Protein AF-A0A9J5YSE7-F1 (afdb_monomer_lite)

Radius of gyration: 30.63 Å; chains: 1; bounding box: 59×31×83 Å

Foldseek 3Di:
DDDQDPVNVVVVLVVDPDPVVSVVVVVVVVVVPDPDDDPPDDPPPPPPPPPPPPPVVVVVVVVVVVVVVVVVVVVVVVVVVVVVVVVVVVVVVVVD

Sequence (96 aa):
MFTITADNVIELLKEVTDNTLREKIIQLVGKTSSSTSIPSDKRLSSKQTMVIRDTSFDDLKGEIEHLKEEIKILKQNHIIYDHRLTQLSALIAKEK

Structure (mmCIF, N/CA/C/O backbone):
data_AF-A0A9J5YSE7-F1
#
_entry.id   AF-A0A9J5YSE7-F1
#
loop_
_atom_site.group_PDB
_atom_site.id
_atom_site.type_symbol
_atom_site.label_atom_id
_atom_site.label_alt_id
_atom_site.label_comp_id
_atom_site.label_asym_id
_atom_site.label_entity_id
_atom_site.label_seq_id
_atom_site.pdbx_PDB_ins_code
_atom_site.Cartn_x
_atom_site.Cartn_y
_atom_site.Cartn_z
_atom_site.occupancy
_atom_site.B_iso_or_equiv
_atom_site.auth_seq_id
_atom_site.auth_comp_id
_atom_site.auth_asym_id
_atom_site.auth_atom_id
_atom_site.pdbx_PDB_model_num
ATOM 1 N N . MET A 1 1 ? -32.044 1.484 15.596 1.00 50.31 1 MET A N 1
ATOM 2 C CA . MET A 1 1 ? -31.496 1.167 16.931 1.00 50.31 1 MET A CA 1
ATOM 3 C C . MET A 1 1 ? -31.309 -0.337 16.976 1.00 50.31 1 MET A C 1
ATOM 5 O O . MET A 1 1 ? -32.302 -1.040 16.883 1.00 50.31 1 MET A O 1
ATOM 9 N N . PHE A 1 2 ? -30.071 -0.827 16.994 1.00 53.44 2 PHE A N 1
ATOM 10 C CA . PHE A 1 2 ? -29.810 -2.263 17.106 1.00 53.44 2 PHE A CA 1
ATOM 11 C C . PHE A 1 2 ? -29.664 -2.606 18.585 1.00 53.44 2 PHE A C 1
ATOM 13 O O . PHE A 1 2 ? -28.817 -2.042 19.274 1.00 53.44 2 PHE A O 1
ATOM 20 N N . THR A 1 3 ? -30.536 -3.471 19.085 1.00 62.16 3 THR A N 1
ATOM 21 C CA . THR A 1 3 ? -30.484 -3.976 20.456 1.00 62.16 3 THR A CA 1
ATOM 22 C C . THR A 1 3 ? -29.685 -5.269 20.467 1.00 62.16 3 THR A C 1
ATOM 24 O O . THR A 1 3 ? -30.022 -6.209 19.750 1.00 62.16 3 THR A O 1
ATOM 27 N N . ILE A 1 4 ? -28.635 -5.323 21.280 1.00 71.38 4 ILE A N 1
ATOM 28 C CA . ILE A 1 4 ? -27.920 -6.570 21.546 1.00 71.38 4 ILE A CA 1
ATOM 29 C C . ILE A 1 4 ? -28.806 -7.411 22.474 1.00 71.38 4 ILE A C 1
ATOM 31 O O . ILE A 1 4 ? -29.188 -6.947 23.548 1.00 71.38 4 ILE A O 1
ATOM 35 N N . THR A 1 5 ? -29.168 -8.620 22.047 1.00 77.38 5 THR A N 1
ATOM 36 C CA . THR A 1 5 ? -29.924 -9.587 22.857 1.00 77.38 5 THR A CA 1
ATOM 37 C C . THR A 1 5 ? -28.974 -10.440 23.699 1.00 77.38 5 THR A C 1
ATOM 39 O O . THR A 1 5 ? -27.784 -10.541 23.396 1.00 77.38 5 THR A O 1
ATOM 42 N N . ALA A 1 6 ? -29.491 -11.068 24.760 1.00 76.44 6 ALA A N 1
ATOM 43 C CA . ALA A 1 6 ? -28.699 -11.963 25.607 1.00 76.44 6 ALA A CA 1
ATOM 44 C C . ALA A 1 6 ? -28.074 -13.118 24.802 1.00 76.44 6 ALA A C 1
ATOM 46 O O . ALA A 1 6 ? -26.914 -13.457 25.027 1.00 76.44 6 ALA A O 1
ATOM 47 N N . ASP A 1 7 ? -28.802 -13.647 23.815 1.00 77.50 7 ASP A N 1
ATOM 48 C CA . ASP A 1 7 ? -28.327 -14.727 22.942 1.00 77.50 7 ASP A CA 1
ATOM 49 C C . ASP A 1 7 ? -27.091 -14.305 22.136 1.00 77.50 7 ASP A C 1
ATOM 51 O O . ASP A 1 7 ? -26.094 -15.028 22.101 1.00 77.50 7 ASP A O 1
ATOM 55 N N . ASN A 1 8 ? -27.097 -13.078 21.603 1.00 81.44 8 ASN A N 1
ATOM 56 C CA . ASN A 1 8 ? -25.968 -12.531 20.851 1.00 81.44 8 ASN A CA 1
ATOM 57 C C . ASN A 1 8 ? -24.737 -12.315 21.751 1.00 81.44 8 ASN A C 1
ATOM 59 O O . ASN A 1 8 ? -23.606 -12.510 21.314 1.00 81.44 8 ASN A O 1
ATOM 63 N N . VAL A 1 9 ? -24.929 -11.935 23.023 1.00 81.38 9 VAL A N 1
ATOM 64 C CA . VAL A 1 9 ? -23.817 -11.801 23.985 1.00 81.38 9 VAL A CA 1
ATOM 65 C C . VAL A 1 9 ? -23.206 -13.165 24.308 1.00 81.38 9 VAL A C 1
ATOM 67 O O . VAL A 1 9 ? -21.987 -13.284 24.386 1.00 81.38 9 VAL A O 1
ATOM 70 N N . ILE A 1 10 ? -24.029 -14.200 24.487 1.00 81.69 10 ILE A N 1
ATOM 71 C CA . ILE A 1 10 ? -23.558 -15.552 24.821 1.00 81.69 10 ILE A CA 1
ATOM 72 C C . ILE A 1 10 ? -22.719 -16.141 23.684 1.00 81.69 10 ILE A C 1
ATOM 74 O O . ILE A 1 10 ? -21.707 -16.787 23.953 1.00 81.69 10 ILE A O 1
ATOM 78 N N . GLU A 1 11 ? -23.118 -15.917 22.432 1.00 81.38 11 GLU A N 1
ATOM 79 C CA . GLU A 1 11 ? -22.362 -16.364 21.260 1.00 81.38 11 GLU A CA 1
ATOM 80 C C . GLU A 1 11 ? -20.992 -15.679 21.178 1.00 81.38 11 GLU A C 1
ATOM 82 O O . GLU A 1 11 ? -19.974 -16.368 21.124 1.00 81.38 11 GLU A O 1
ATOM 87 N N . LEU A 1 12 ? -20.945 -14.350 21.329 1.00 81.81 12 LEU A N 1
ATOM 88 C CA . LEU A 1 12 ? -19.691 -13.586 21.353 1.00 81.81 12 LEU A CA 1
ATOM 89 C C . LEU A 1 12 ? -18.762 -14.013 22.501 1.00 81.81 12 LEU A C 1
ATOM 91 O O . LEU A 1 12 ? -17.547 -14.075 22.336 1.00 81.81 12 LEU A O 1
ATOM 95 N N . LEU A 1 13 ? -19.316 -14.362 23.666 1.00 83.88 13 LEU A N 1
ATOM 96 C CA . LEU A 1 13 ? -18.531 -14.825 24.815 1.00 83.88 13 LEU A CA 1
ATOM 97 C C . LEU A 1 13 ? -17.879 -16.201 24.617 1.00 83.88 13 LEU A C 1
ATOM 99 O O . LEU A 1 13 ? -16.987 -16.539 25.397 1.00 83.88 13 LEU A O 1
ATOM 103 N N . LYS A 1 14 ? -18.293 -17.000 23.621 1.00 82.62 14 LYS A N 1
ATOM 104 C CA . LYS A 1 14 ? -17.602 -18.256 23.266 1.00 82.62 14 LYS A CA 1
ATOM 105 C C . LYS A 1 14 ? -16.287 -18.002 22.532 1.00 82.62 14 LYS A C 1
ATOM 107 O O . LYS A 1 14 ? -15.388 -18.831 22.615 1.00 82.62 14 LYS A O 1
ATOM 112 N N . GLU A 1 15 ? -16.178 -16.871 21.843 1.00 85.50 15 GLU A N 1
ATOM 113 C CA . GLU A 1 15 ? -14.994 -16.487 21.067 1.00 85.50 15 GLU A CA 1
ATOM 114 C C . GLU A 1 15 ? -13.956 -15.728 21.914 1.00 85.50 15 GLU A C 1
ATOM 116 O O . GLU A 1 15 ? -12.807 -15.565 21.504 1.00 85.50 15 GLU A O 1
ATOM 121 N N . VAL A 1 16 ? -14.327 -15.295 23.126 1.00 85.88 16 VAL A N 1
ATOM 122 C CA . VAL A 1 16 ? -13.414 -14.632 24.068 1.00 85.88 16 VAL A CA 1
ATOM 123 C C . VAL A 1 16 ? -12.516 -15.666 24.750 1.00 85.88 16 VAL A C 1
ATOM 125 O O . VAL A 1 16 ? -12.957 -16.423 25.614 1.00 85.88 16 VAL A O 1
ATOM 128 N N . THR A 1 17 ? -11.230 -15.659 24.400 1.00 88.06 17 THR A N 1
ATOM 129 C CA . THR A 1 17 ? -10.207 -16.551 24.973 1.00 88.06 17 THR A CA 1
ATOM 130 C C . THR A 1 17 ? -9.702 -16.105 26.351 1.00 88.06 17 THR A C 1
ATOM 132 O O . THR A 1 17 ? -9.234 -16.931 27.134 1.00 88.06 17 THR A O 1
ATOM 135 N N . ASP A 1 18 ? -9.811 -14.814 26.682 1.00 92.88 18 ASP A N 1
ATOM 136 C CA . ASP A 1 18 ? -9.451 -14.274 27.997 1.00 92.88 18 ASP A CA 1
ATOM 137 C C . ASP A 1 18 ? -10.573 -14.520 29.021 1.00 92.88 18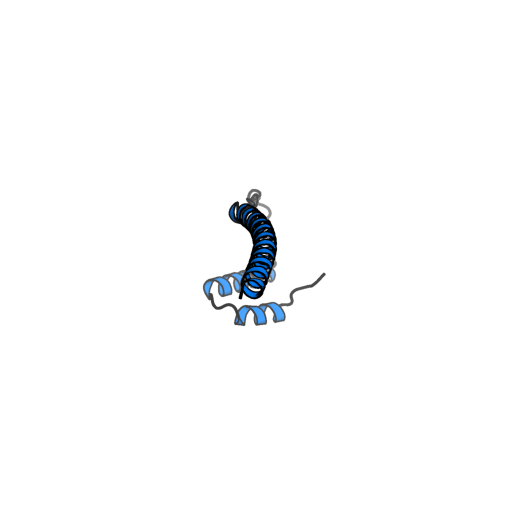 ASP A C 1
ATOM 139 O O . ASP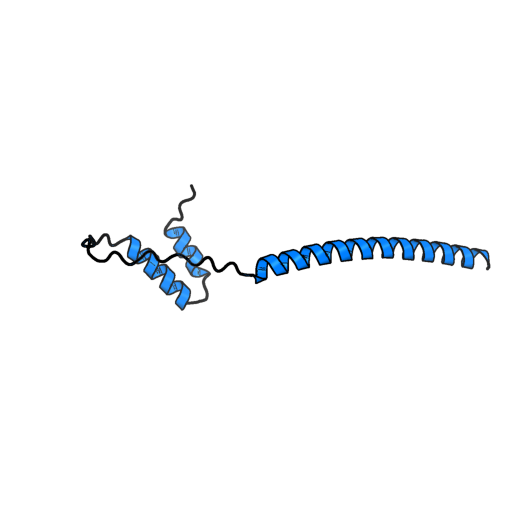 A 1 18 ? -11.611 -13.849 29.038 1.00 92.88 18 ASP A O 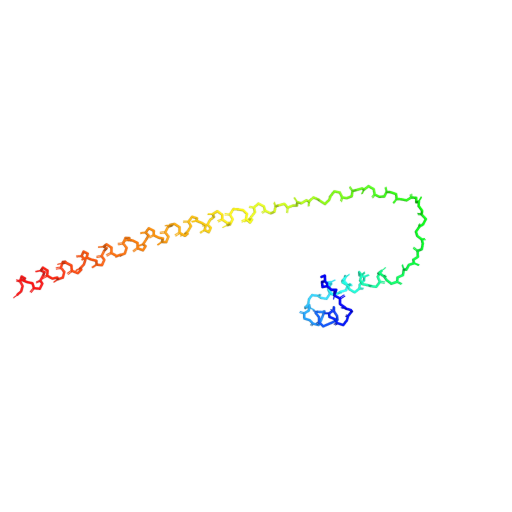1
ATOM 143 N N . ASN A 1 19 ? -10.331 -15.465 29.929 1.00 87.62 19 ASN A N 1
ATOM 144 C CA . ASN A 1 19 ? -11.275 -15.837 30.983 1.00 87.62 19 ASN A CA 1
ATOM 145 C C . ASN A 1 19 ? -11.572 -14.693 31.970 1.00 87.62 19 ASN A C 1
ATOM 147 O O . ASN A 1 19 ? -12.689 -14.597 32.476 1.00 87.62 19 ASN A O 1
ATOM 151 N N . THR A 1 20 ? -10.616 -13.795 32.230 1.00 89.19 20 THR A N 1
ATOM 152 C CA . THR A 1 20 ? -10.822 -12.649 33.132 1.00 89.19 20 THR A CA 1
ATOM 153 C C . THR A 1 20 ? -11.756 -11.628 32.497 1.00 89.19 20 THR A C 1
ATOM 155 O O . THR A 1 20 ? -12.630 -11.065 33.164 1.00 89.19 20 THR A O 1
ATOM 158 N N . LEU A 1 21 ? -11.580 -11.380 31.198 1.00 88.06 21 LEU A N 1
ATOM 159 C CA . LEU A 1 21 ? -12.462 -10.506 30.434 1.00 88.06 21 LEU A CA 1
ATOM 160 C C . LEU A 1 21 ? -13.876 -11.094 30.351 1.00 88.06 21 LEU A C 1
ATOM 162 O O . LEU A 1 21 ? -14.852 -10.381 30.596 1.00 88.06 21 LEU A O 1
ATOM 166 N N . ARG A 1 22 ? -13.979 -12.401 30.090 1.00 87.25 22 ARG A N 1
ATOM 167 C CA . ARG A 1 22 ? -15.247 -13.138 30.035 1.00 87.25 22 ARG A CA 1
ATOM 168 C C . ARG A 1 22 ? -16.053 -13.004 31.332 1.00 87.25 22 ARG A C 1
ATOM 170 O O . ARG A 1 22 ? -17.224 -12.630 31.285 1.00 87.25 22 ARG A O 1
ATOM 177 N N . GLU A 1 23 ? -15.419 -13.205 32.486 1.00 84.19 23 GLU A N 1
ATOM 178 C CA . GLU A 1 23 ? -16.055 -13.059 33.806 1.00 84.19 23 GLU A CA 1
ATOM 179 C C . GLU A 1 23 ? -16.549 -11.631 34.085 1.00 84.19 23 GLU A C 1
ATOM 181 O O . GLU A 1 23 ? -17.652 -11.423 34.598 1.00 84.19 23 GLU A O 1
ATOM 186 N N . LYS A 1 24 ? -15.769 -10.611 33.702 1.00 84.56 24 LYS A N 1
ATOM 187 C CA . LYS A 1 24 ? -16.169 -9.204 33.875 1.00 84.56 24 LYS A CA 1
ATOM 188 C C . LYS A 1 24 ? -17.423 -8.853 33.071 1.00 84.56 24 LYS A C 1
ATOM 190 O O . LYS A 1 24 ? -18.265 -8.107 33.572 1.00 84.56 24 LYS A O 1
ATOM 195 N N . ILE A 1 25 ? -17.563 -9.389 31.856 1.00 83.56 25 ILE A N 1
ATOM 196 C CA . ILE A 1 25 ? -18.742 -9.162 31.008 1.00 83.56 25 ILE A CA 1
ATOM 197 C C . ILE A 1 25 ? -19.975 -9.840 31.616 1.00 83.56 25 ILE A C 1
ATOM 199 O O . ILE A 1 25 ? -21.018 -9.199 31.737 1.00 83.56 25 ILE A O 1
ATOM 203 N N . ILE A 1 26 ? -19.848 -11.088 32.082 1.00 81.69 26 ILE A N 1
ATOM 204 C CA . ILE A 1 26 ? -20.943 -11.815 32.748 1.00 81.69 26 ILE A CA 1
ATOM 205 C C . ILE A 1 26 ? -21.433 -11.049 33.984 1.00 81.69 26 ILE A C 1
ATOM 207 O O . ILE A 1 26 ? -22.634 -10.838 34.145 1.00 81.69 26 ILE A O 1
ATOM 211 N N . GLN A 1 27 ? -20.520 -10.556 34.827 1.00 80.38 27 GLN A N 1
ATOM 212 C CA . GLN A 1 27 ? -20.888 -9.753 35.999 1.00 80.38 27 GLN A CA 1
ATOM 213 C C . GLN A 1 27 ? -21.592 -8.443 35.635 1.00 80.38 27 GLN A C 1
ATOM 215 O O . GLN A 1 27 ? -22.460 -7.985 36.380 1.00 80.38 27 GLN A O 1
ATOM 220 N N . LEU A 1 28 ? -21.208 -7.809 34.525 1.00 77.50 28 LEU A N 1
ATOM 221 C CA . LEU A 1 28 ? -21.832 -6.571 34.069 1.00 77.50 28 LEU A CA 1
ATOM 222 C C . LEU A 1 28 ? -23.267 -6.818 33.584 1.00 77.50 28 LEU A C 1
ATOM 224 O O . LEU A 1 28 ? -24.158 -6.050 33.939 1.00 77.50 28 LEU A O 1
ATOM 228 N N . VAL A 1 29 ? -23.499 -7.913 32.854 1.00 72.12 29 VAL A N 1
ATOM 229 C CA . VAL A 1 29 ? -24.837 -8.334 32.399 1.00 72.12 29 VAL A CA 1
ATOM 230 C C . VAL A 1 29 ? -25.702 -8.823 33.568 1.00 72.12 29 VAL A C 1
ATOM 232 O O . VAL A 1 29 ? -26.883 -8.507 33.633 1.00 72.12 29 VAL A O 1
ATOM 235 N N . GLY A 1 30 ? -25.133 -9.522 34.554 1.00 65.88 30 GLY A N 1
ATOM 236 C CA . GLY A 1 30 ? -25.873 -9.945 35.750 1.00 65.88 30 GLY A CA 1
ATOM 237 C C . GLY A 1 30 ? -26.381 -8.772 36.601 1.00 65.88 30 GLY A C 1
ATOM 238 O O . GLY A 1 30 ? -27.479 -8.829 37.154 1.00 65.88 30 GLY A O 1
ATOM 239 N N . LYS A 1 31 ? -25.626 -7.664 36.661 1.00 63.59 31 LYS A N 1
ATOM 240 C CA . LYS A 1 31 ? -26.004 -6.454 37.416 1.00 63.59 31 LYS A CA 1
ATOM 241 C C . LYS A 1 31 ? -27.182 -5.689 36.815 1.00 63.59 31 LYS A C 1
ATOM 243 O O . LYS A 1 31 ? -27.838 -4.953 37.545 1.00 63.59 31 LYS A O 1
ATOM 248 N N . THR A 1 32 ? -27.486 -5.856 35.527 1.00 56.50 32 THR A N 1
ATOM 249 C CA . THR A 1 32 ? -28.644 -5.187 34.909 1.00 56.50 32 THR A CA 1
ATOM 250 C C . THR A 1 32 ? -29.976 -5.857 35.258 1.00 56.50 32 THR A C 1
ATOM 252 O O . THR A 1 32 ? -31.021 -5.281 34.970 1.00 56.50 32 THR A O 1
ATOM 255 N N . SER A 1 33 ? -29.959 -7.026 35.917 1.00 53.31 33 SER A N 1
ATOM 256 C CA . SER A 1 33 ? -31.173 -7.770 36.292 1.00 53.31 33 SER A CA 1
ATOM 257 C C . SER A 1 33 ? -31.581 -7.650 37.769 1.00 53.31 33 SER A C 1
ATOM 259 O O . SER A 1 33 ? -32.696 -8.038 38.106 1.00 53.31 33 SER A O 1
ATOM 261 N N . SER A 1 34 ? -30.757 -7.081 38.662 1.00 46.78 34 SER A N 1
ATOM 262 C CA . SER A 1 34 ? -31.183 -6.794 40.044 1.00 46.78 34 SER A CA 1
ATOM 263 C C . SER A 1 34 ? -31.481 -5.304 40.221 1.00 46.78 34 SER A C 1
ATOM 265 O O . SER A 1 34 ? -30.612 -4.508 40.579 1.00 46.78 34 SER A O 1
ATOM 267 N N . SER A 1 35 ? -32.735 -4.923 39.971 1.00 49.22 35 SER A N 1
ATOM 268 C CA . SER A 1 35 ? -33.283 -3.655 40.452 1.00 49.22 35 SER A CA 1
ATOM 269 C C . SER A 1 35 ? -33.404 -3.726 41.975 1.00 49.22 35 SER A C 1
ATOM 271 O O . SER A 1 35 ? -34.429 -4.132 42.517 1.00 49.22 35 SER A O 1
ATOM 273 N N . THR A 1 36 ? -32.332 -3.374 42.678 1.00 49.12 36 THR A N 1
ATOM 274 C CA . THR A 1 36 ? -32.392 -3.070 44.107 1.00 49.12 36 THR A CA 1
ATOM 275 C C . THR A 1 36 ? -32.343 -1.558 44.221 1.00 49.12 36 THR A C 1
ATOM 277 O O . THR A 1 36 ? -31.338 -0.933 43.885 1.00 49.12 36 THR A O 1
ATOM 280 N N . SER A 1 37 ? -33.461 -0.973 44.644 1.00 55.03 37 SER A N 1
ATOM 281 C CA . SER A 1 37 ? -33.618 0.445 44.964 1.00 55.03 37 SER A CA 1
ATOM 282 C C . SER A 1 37 ? -32.407 0.971 45.745 1.00 55.03 37 SER A C 1
ATOM 284 O O . SER A 1 37 ? -32.205 0.595 46.900 1.00 55.03 37 SER A O 1
ATOM 286 N N . ILE A 1 38 ? -31.591 1.819 45.116 1.00 51.72 38 ILE A N 1
ATOM 287 C CA . ILE A 1 38 ? -30.434 2.449 45.763 1.00 51.72 38 ILE A CA 1
ATOM 288 C C . ILE A 1 38 ? -30.940 3.642 46.594 1.00 51.72 38 ILE A C 1
ATOM 290 O O . ILE A 1 38 ? -31.546 4.545 46.014 1.00 51.72 38 ILE A O 1
ATOM 294 N N . PRO A 1 39 ? -30.688 3.697 47.919 1.00 44.62 39 PRO A N 1
ATOM 295 C CA . PRO A 1 39 ? -30.948 4.887 48.719 1.00 44.62 39 PRO A CA 1
ATOM 296 C C . PRO A 1 39 ? -30.019 6.022 48.286 1.00 44.62 39 PRO A C 1
ATOM 298 O O . PRO A 1 39 ? -28.802 5.857 48.159 1.00 44.62 39 PRO A O 1
ATOM 301 N N . SER A 1 40 ? -30.629 7.175 48.048 1.00 46.47 40 SER A N 1
ATOM 302 C CA . SER A 1 40 ? -30.034 8.420 47.580 1.00 46.47 40 SER A CA 1
ATOM 303 C C . SER A 1 40 ? -29.036 9.028 48.574 1.00 46.47 40 SER A C 1
ATOM 305 O O . SER A 1 40 ? -29.365 10.037 49.169 1.00 46.47 40 SER A O 1
ATOM 307 N N . ASP A 1 41 ? -27.831 8.472 48.759 1.00 46.69 41 ASP A N 1
ATOM 308 C CA . ASP A 1 41 ? -26.845 9.126 49.652 1.00 46.69 41 ASP A CA 1
ATOM 309 C C . ASP A 1 41 ? -25.361 8.967 49.301 1.00 46.69 41 ASP A C 1
ATOM 311 O O . ASP A 1 41 ? -24.475 9.313 50.082 1.00 46.69 41 ASP A O 1
ATOM 315 N N . LYS A 1 42 ? -25.030 8.526 48.086 1.00 46.59 42 LYS A N 1
ATOM 316 C CA . LYS A 1 42 ? -23.654 8.650 47.580 1.00 46.59 42 LYS A CA 1
ATOM 317 C C . LYS A 1 42 ? -23.661 9.166 46.156 1.00 46.59 42 LYS A C 1
ATOM 319 O O . LYS A 1 42 ? -23.521 8.409 45.199 1.00 46.59 42 LYS A O 1
ATOM 324 N N . ARG A 1 43 ? -23.775 10.494 46.029 1.00 46.66 43 ARG A N 1
ATOM 325 C CA . ARG A 1 43 ? -23.279 11.235 44.862 1.00 46.66 43 ARG A CA 1
ATOM 326 C C . ARG A 1 43 ? -21.769 11.009 44.769 1.00 46.66 43 ARG A C 1
ATOM 328 O O . ARG A 1 43 ? -20.971 11.822 45.225 1.00 46.66 43 ARG A O 1
ATOM 335 N N . LEU A 1 44 ? -21.375 9.865 44.216 1.00 50.09 44 LEU A N 1
ATOM 336 C CA . LEU A 1 44 ? -20.021 9.645 43.746 1.00 50.09 44 LEU A CA 1
ATOM 337 C C . LEU A 1 44 ? -19.831 10.576 42.558 1.00 50.09 44 LEU A C 1
ATOM 339 O O . LEU A 1 44 ? -20.290 10.298 41.453 1.00 50.09 44 LEU A O 1
ATOM 343 N N . SER A 1 45 ? -19.243 11.726 42.886 1.00 45.59 45 SER A N 1
ATOM 344 C CA . SER A 1 45 ? -18.382 12.555 42.055 1.00 45.59 45 SER A CA 1
ATOM 345 C C . SER A 1 45 ? -18.268 12.034 40.629 1.00 45.59 45 SER A C 1
ATOM 347 O O . SER A 1 45 ? -17.698 10.965 40.394 1.00 45.59 45 SER A O 1
ATOM 349 N N . SER A 1 46 ? -18.842 12.809 39.711 1.00 51.06 46 SER A N 1
ATOM 350 C CA . SER A 1 46 ? -18.595 12.793 38.275 1.00 51.06 46 SER A CA 1
ATOM 351 C C . SER A 1 46 ? -17.188 12.287 37.972 1.00 51.06 46 SER A C 1
ATOM 353 O O . SER A 1 46 ? -16.222 13.050 38.002 1.00 51.06 46 SER A O 1
ATOM 355 N N . LYS A 1 47 ? -17.076 10.987 37.672 1.00 56.25 47 LYS A N 1
ATOM 356 C CA . LYS A 1 47 ? -15.914 10.433 36.988 1.00 56.25 47 LYS A CA 1
ATOM 357 C C . LYS A 1 47 ? -15.945 11.044 35.601 1.00 56.25 47 LYS A C 1
ATOM 359 O O . LYS A 1 47 ? -16.561 10.508 34.687 1.00 56.25 47 LYS A O 1
ATOM 364 N N . GLN A 1 48 ? -15.336 12.219 35.503 1.00 48.12 48 GLN A N 1
ATOM 365 C CA . GLN A 1 48 ? -14.821 12.787 34.279 1.00 48.12 48 GLN A CA 1
ATOM 366 C C . GLN A 1 48 ? -14.096 11.647 33.571 1.00 48.12 48 GLN A C 1
ATOM 368 O O . GLN A 1 48 ? -13.034 11.205 34.009 1.00 48.12 48 GLN A O 1
ATOM 373 N N . THR A 1 49 ? -14.737 11.084 32.548 1.00 49.91 49 THR A N 1
ATOM 374 C CA . THR A 1 49 ? -14.096 10.156 31.632 1.00 49.91 49 THR A CA 1
ATOM 375 C C . THR A 1 49 ? -12.963 10.948 31.011 1.00 49.91 49 THR A C 1
ATOM 377 O O . THR A 1 49 ? -13.182 11.797 30.149 1.00 49.91 49 THR A O 1
ATOM 380 N N . MET A 1 50 ? -11.758 10.761 31.541 1.00 48.91 50 MET A N 1
ATOM 381 C CA . MET A 1 50 ? -10.549 11.273 30.932 1.00 48.91 50 MET A CA 1
ATOM 382 C C . MET A 1 50 ? -10.481 10.591 29.571 1.00 48.91 50 MET A C 1
ATOM 384 O O . MET A 1 50 ? -10.212 9.396 29.482 1.00 48.91 50 MET A O 1
ATOM 388 N N . VAL A 1 51 ? -10.844 11.329 28.522 1.00 56.78 51 VAL A N 1
ATOM 389 C CA . VAL A 1 51 ? -10.606 10.914 27.146 1.00 56.78 51 VAL A CA 1
ATOM 390 C C . VAL A 1 51 ? -9.091 10.925 27.003 1.00 56.78 51 VAL A C 1
ATOM 392 O O . VAL A 1 51 ? -8.495 11.971 26.755 1.00 56.78 51 VAL A O 1
ATOM 395 N N . ILE A 1 52 ? -8.462 9.781 27.261 1.00 58.72 52 ILE A N 1
ATOM 396 C CA . ILE A 1 52 ? -7.076 9.541 26.882 1.00 58.72 52 ILE A CA 1
ATOM 397 C C . ILE A 1 52 ? -7.122 9.508 25.358 1.00 58.72 52 ILE A C 1
ATOM 399 O O . ILE A 1 52 ? -7.527 8.517 24.761 1.00 58.72 52 ILE A O 1
ATOM 403 N N . ARG A 1 53 ? -6.876 10.658 24.723 1.00 60.88 53 ARG A N 1
ATOM 404 C CA . ARG A 1 53 ? -6.637 10.693 23.284 1.00 60.88 53 ARG A CA 1
ATOM 405 C C . ARG A 1 53 ? -5.254 10.101 23.121 1.00 60.88 53 ARG A C 1
ATOM 407 O O . ARG A 1 53 ? -4.279 10.750 23.492 1.00 60.88 53 ARG A O 1
ATOM 414 N N . ASP A 1 54 ? -5.198 8.857 22.672 1.00 57.81 54 ASP A N 1
ATOM 415 C CA . ASP A 1 54 ? -3.946 8.201 22.332 1.00 57.81 54 ASP A CA 1
ATOM 416 C C . ASP A 1 54 ? -3.255 9.058 21.266 1.00 57.81 54 ASP A C 1
ATOM 418 O O . ASP A 1 54 ? -3.619 9.026 20.092 1.00 57.81 54 ASP A O 1
ATOM 422 N N . THR A 1 55 ? -2.267 9.855 21.678 1.00 60.50 55 THR A N 1
ATOM 423 C CA . THR A 1 55 ? -1.419 10.666 20.785 1.00 60.50 55 THR A CA 1
ATOM 424 C C . THR A 1 55 ? -0.803 9.813 19.671 1.00 60.50 55 THR A C 1
ATOM 426 O O . THR A 1 55 ? -0.584 10.290 18.567 1.00 60.50 55 THR A O 1
ATOM 429 N N . SER A 1 56 ? -0.671 8.509 19.924 1.00 73.00 56 SER A N 1
ATOM 430 C CA . SER A 1 56 ? -0.261 7.477 18.975 1.00 73.00 56 SER A CA 1
ATOM 431 C C . SER A 1 56 ? -1.098 7.389 17.691 1.00 73.00 56 SER A C 1
ATOM 433 O O . SER A 1 56 ? -0.540 6.996 16.667 1.00 73.00 56 SER A O 1
ATOM 435 N N . PHE A 1 57 ? -2.405 7.679 17.705 1.00 82.88 57 PHE A N 1
ATOM 436 C CA . PHE A 1 57 ? -3.234 7.477 16.507 1.00 82.88 57 PHE A CA 1
ATOM 437 C C . PHE A 1 57 ? -3.121 8.637 15.514 1.00 82.88 57 PHE A C 1
ATOM 439 O O . PHE A 1 57 ? -3.045 8.411 14.306 1.00 82.88 57 PHE A O 1
ATOM 446 N N . ASP A 1 58 ? -3.084 9.871 16.018 1.00 86.38 58 ASP A N 1
ATOM 447 C CA . ASP A 1 58 ? -2.918 11.060 15.178 1.00 86.38 58 ASP A CA 1
ATOM 448 C C . ASP A 1 58 ? -1.512 11.108 14.556 1.00 86.38 58 ASP A C 1
ATOM 450 O O . ASP A 1 58 ? -1.382 11.433 13.373 1.00 86.38 58 ASP A O 1
ATOM 454 N N . ASP A 1 59 ? -0.486 10.680 15.298 1.00 90.31 59 ASP A N 1
ATOM 455 C CA . ASP A 1 59 ? 0.883 10.541 14.789 1.00 90.31 59 ASP A CA 1
ATOM 456 C C . ASP A 1 59 ? 0.963 9.477 13.681 1.00 90.31 59 ASP A C 1
ATOM 458 O O . ASP A 1 59 ? 1.471 9.746 12.590 1.00 90.31 59 ASP A O 1
ATOM 462 N N . LEU A 1 60 ? 0.373 8.295 13.909 1.00 91.62 60 LEU A N 1
ATOM 463 C CA . LEU A 1 60 ? 0.328 7.217 12.916 1.00 91.62 60 LEU A CA 1
ATOM 464 C C . LEU A 1 60 ? -0.420 7.644 11.646 1.00 91.62 60 LEU A C 1
ATOM 466 O O . LEU A 1 60 ? -0.017 7.316 10.530 1.00 91.62 60 LEU A O 1
ATOM 470 N N . LYS A 1 61 ? -1.507 8.404 11.797 1.00 93.81 61 LYS A N 1
ATOM 471 C CA . LYS A 1 61 ? -2.237 8.978 10.665 1.00 93.81 61 LYS A CA 1
ATOM 472 C C . LYS A 1 61 ? -1.354 9.939 9.866 1.00 93.81 61 LYS A C 1
ATOM 474 O O . LYS A 1 61 ? -1.384 9.895 8.637 1.00 93.81 61 LYS A O 1
ATOM 479 N N . GLY A 1 62 ? -0.572 10.780 10.542 1.00 94.69 62 GLY A N 1
ATOM 480 C CA . GLY A 1 62 ? 0.398 11.668 9.901 1.00 94.69 62 GLY A CA 1
ATOM 481 C C . GLY A 1 62 ? 1.466 10.901 9.119 1.00 94.69 62 GLY A C 1
ATOM 482 O O . GLY A 1 62 ? 1.724 11.217 7.958 1.00 94.69 62 GLY A O 1
ATOM 483 N N . GLU A 1 63 ? 2.025 9.848 9.715 1.00 96.75 63 GLU A N 1
ATOM 484 C CA . GLU A 1 63 ? 3.031 8.992 9.079 1.00 96.75 63 GLU A CA 1
ATOM 485 C C . GLU A 1 63 ? 2.474 8.266 7.844 1.00 96.75 63 GLU A C 1
ATOM 487 O O . GLU A 1 63 ? 3.117 8.237 6.794 1.00 96.75 63 GLU A O 1
ATOM 492 N N . ILE A 1 64 ? 1.235 7.766 7.916 1.00 97.12 64 ILE A N 1
ATOM 493 C CA . ILE A 1 64 ? 0.550 7.145 6.773 1.00 97.12 64 ILE A CA 1
ATOM 494 C C . ILE A 1 64 ? 0.393 8.130 5.607 1.00 97.12 64 ILE A C 1
ATOM 496 O O . ILE A 1 64 ? 0.620 7.753 4.456 1.00 97.12 64 ILE A O 1
ATOM 500 N N . GLU A 1 65 ? -0.003 9.377 5.868 1.00 97.75 65 GLU A N 1
ATOM 501 C CA . GLU A 1 65 ? -0.150 10.378 4.803 1.00 97.75 65 GLU A CA 1
ATOM 502 C C . GLU A 1 65 ? 1.202 10.788 4.205 1.00 97.75 65 GLU A C 1
ATOM 504 O O . GLU A 1 65 ? 1.314 10.916 2.985 1.00 97.75 65 GLU A O 1
ATOM 509 N N . HIS A 1 66 ? 2.248 10.903 5.027 1.00 97.94 66 HIS A N 1
ATOM 510 C CA . HIS A 1 66 ? 3.605 11.154 4.542 1.00 97.94 66 HIS A CA 1
ATOM 511 C C . HIS A 1 66 ? 4.093 10.033 3.611 1.00 97.94 66 HIS A C 1
ATOM 513 O O . HIS A 1 66 ? 4.518 10.294 2.483 1.00 97.94 66 HIS A O 1
ATOM 519 N N . LEU A 1 67 ? 3.957 8.773 4.040 1.00 98.56 67 LEU A N 1
ATOM 520 C CA . LEU A 1 67 ? 4.364 7.606 3.252 1.00 98.56 67 LEU A CA 1
ATOM 521 C C . LEU A 1 67 ? 3.611 7.512 1.917 1.00 98.56 67 LEU A C 1
ATOM 523 O O . LEU A 1 67 ? 4.188 7.113 0.903 1.00 98.56 67 LEU A O 1
ATOM 527 N N . LYS A 1 68 ? 2.330 7.899 1.873 1.00 98.44 68 LYS A N 1
ATOM 528 C CA . LYS A 1 68 ? 1.563 7.944 0.618 1.00 98.44 68 LYS A CA 1
ATOM 529 C C . LYS A 1 68 ? 2.153 8.930 -0.388 1.00 98.44 68 LYS A C 1
ATOM 531 O O . LYS A 1 68 ? 2.242 8.591 -1.572 1.00 98.44 68 LYS A O 1
ATOM 536 N N . GLU A 1 69 ? 2.542 10.125 0.053 1.00 98.31 69 GLU A N 1
ATOM 537 C CA . GLU A 1 69 ? 3.143 11.121 -0.841 1.00 98.31 69 GLU A CA 1
ATOM 538 C C . GLU A 1 69 ? 4.534 10.670 -1.310 1.00 98.31 69 GLU A C 1
ATOM 540 O O . GLU A 1 69 ? 4.849 10.774 -2.496 1.00 98.31 69 GLU A O 1
ATOM 545 N N . GLU A 1 70 ? 5.326 10.057 -0.430 1.00 98.44 70 GLU A N 1
ATOM 546 C CA . GLU A 1 70 ? 6.629 9.494 -0.794 1.00 98.44 70 GLU A CA 1
ATOM 547 C C . GLU A 1 70 ? 6.501 8.390 -1.860 1.00 98.44 70 GLU A C 1
ATOM 549 O O . GLU A 1 70 ? 7.178 8.429 -2.890 1.00 98.44 70 GLU A O 1
ATOM 554 N N . ILE A 1 71 ? 5.551 7.460 -1.698 1.00 98.50 71 ILE A N 1
ATOM 555 C CA . ILE A 1 71 ? 5.252 6.420 -2.699 1.00 98.50 71 ILE A CA 1
ATOM 556 C C . ILE A 1 71 ? 4.873 7.035 -4.051 1.00 98.50 71 ILE A C 1
ATOM 558 O O . ILE A 1 71 ? 5.257 6.521 -5.106 1.00 98.50 71 ILE A O 1
ATOM 562 N N . LYS A 1 72 ? 4.103 8.123 -4.048 1.00 98.50 72 LYS A N 1
ATOM 563 C CA . LYS A 1 72 ? 3.681 8.808 -5.273 1.00 98.50 72 LYS A CA 1
ATOM 564 C C . LYS A 1 72 ? 4.872 9.427 -6.009 1.00 98.50 72 LYS A C 1
ATOM 566 O O . LYS A 1 72 ? 4.987 9.235 -7.221 1.00 98.50 72 LYS A O 1
ATOM 571 N N . ILE A 1 73 ? 5.779 10.085 -5.288 1.00 98.25 73 ILE A N 1
ATOM 572 C CA . ILE A 1 73 ? 7.023 10.635 -5.848 1.00 98.25 73 ILE A CA 1
ATOM 573 C C . ILE A 1 73 ? 7.897 9.509 -6.415 1.00 98.25 73 ILE A C 1
ATOM 575 O O . ILE A 1 73 ? 8.361 9.589 -7.555 1.00 98.25 73 ILE A O 1
ATOM 579 N N . LEU A 1 74 ? 8.073 8.417 -5.666 1.00 98.50 74 LEU A N 1
ATOM 580 C CA . LEU A 1 74 ? 8.872 7.270 -6.102 1.00 98.50 74 LEU A CA 1
ATOM 581 C C . LEU A 1 74 ? 8.323 6.629 -7.383 1.00 98.50 74 LEU A C 1
ATOM 583 O O . LEU A 1 74 ? 9.094 6.311 -8.289 1.00 98.50 74 LEU A O 1
ATOM 587 N N . LYS A 1 75 ? 6.997 6.497 -7.512 1.00 98.38 75 LYS A N 1
ATOM 588 C CA . LYS A 1 75 ? 6.357 6.000 -8.742 1.00 98.38 75 LYS A CA 1
ATOM 589 C C . LYS A 1 75 ? 6.628 6.901 -9.942 1.00 98.38 75 LYS A C 1
ATOM 591 O O . LYS A 1 75 ? 6.916 6.395 -11.024 1.00 98.38 75 LYS A O 1
ATOM 596 N N . GLN A 1 76 ? 6.558 8.219 -9.762 1.00 97.88 76 GLN A N 1
ATOM 597 C CA . GLN A 1 76 ? 6.875 9.159 -10.835 1.00 97.88 76 GLN A CA 1
ATOM 598 C C . GLN A 1 76 ? 8.336 9.020 -11.276 1.00 97.88 76 GLN A C 1
ATOM 600 O O . GLN A 1 76 ? 8.613 8.919 -12.472 1.00 97.88 76 GLN A O 1
ATOM 605 N N . ASN A 1 77 ? 9.260 8.949 -10.317 1.00 97.88 77 ASN A N 1
ATOM 606 C CA . ASN A 1 77 ? 10.679 8.756 -10.600 1.00 97.88 77 ASN A CA 1
ATOM 607 C C . ASN A 1 77 ? 10.938 7.446 -11.349 1.00 97.88 77 ASN A C 1
ATOM 609 O O . ASN A 1 77 ? 11.690 7.441 -12.322 1.00 97.88 77 ASN A O 1
ATOM 613 N N . HIS A 1 78 ? 10.286 6.353 -10.948 1.00 98.25 78 HIS A N 1
ATOM 614 C CA . HIS A 1 78 ? 10.415 5.061 -11.618 1.00 98.25 78 HIS A CA 1
ATOM 615 C C . HIS A 1 78 ? 10.044 5.141 -13.107 1.00 98.25 78 HIS A C 1
ATOM 617 O O . HIS A 1 78 ? 10.833 4.722 -13.950 1.00 98.25 78 HIS A O 1
ATOM 623 N N . ILE A 1 79 ? 8.918 5.781 -13.441 1.00 97.94 79 ILE A N 1
ATOM 624 C CA . ILE A 1 79 ? 8.488 5.984 -14.836 1.00 97.94 79 ILE A CA 1
ATOM 625 C C . ILE A 1 79 ? 9.538 6.771 -15.635 1.00 97.94 79 ILE A C 1
ATOM 627 O O . ILE A 1 79 ? 9.834 6.440 -16.784 1.00 97.94 79 ILE A O 1
ATOM 631 N N . ILE A 1 80 ? 10.124 7.809 -15.031 1.00 98.19 80 ILE A N 1
ATOM 632 C CA . ILE A 1 80 ? 11.170 8.614 -15.674 1.00 98.19 80 ILE A CA 1
ATOM 633 C C . ILE A 1 80 ? 12.413 7.762 -15.949 1.00 98.19 80 ILE A C 1
ATOM 635 O O . ILE A 1 80 ? 12.989 7.848 -17.038 1.00 98.19 80 ILE A O 1
ATOM 639 N N . TYR A 1 81 ? 12.838 6.940 -14.988 1.00 98.25 81 TYR A N 1
ATOM 640 C CA . TYR A 1 81 ? 13.994 6.063 -15.163 1.00 98.25 81 TYR A CA 1
ATOM 641 C C . TYR A 1 81 ? 13.763 5.012 -16.248 1.00 98.25 81 TYR A C 1
ATOM 643 O O . TYR A 1 81 ? 14.622 4.869 -17.118 1.00 98.25 81 TYR A O 1
ATOM 651 N N . ASP A 1 82 ? 12.602 4.360 -16.267 1.00 98.31 82 ASP A N 1
ATOM 652 C CA . ASP A 1 82 ? 12.239 3.385 -17.302 1.00 98.31 82 ASP A CA 1
ATOM 653 C C . ASP A 1 82 ? 12.247 4.012 -18.699 1.00 98.31 82 ASP A C 1
ATOM 655 O O . ASP A 1 82 ? 12.798 3.451 -19.654 1.00 98.31 82 ASP A O 1
ATOM 659 N N . HIS A 1 83 ? 11.703 5.224 -18.825 1.00 98.25 83 HIS A N 1
ATOM 660 C CA . HIS A 1 83 ? 11.722 5.956 -20.084 1.00 98.25 83 HIS A CA 1
ATOM 661 C C . HIS A 1 83 ? 13.153 6.254 -20.554 1.00 98.25 83 HIS A C 1
ATOM 663 O O . HIS A 1 83 ? 13.494 6.005 -21.713 1.00 98.25 83 HIS A O 1
ATOM 669 N N . ARG A 1 84 ? 14.018 6.742 -19.656 1.00 98.12 84 ARG A N 1
ATOM 670 C CA . ARG A 1 84 ? 15.429 7.016 -19.970 1.00 98.12 84 ARG A CA 1
ATOM 671 C C . ARG A 1 84 ? 16.185 5.744 -20.345 1.00 98.12 84 ARG A C 1
ATOM 673 O O . ARG A 1 84 ? 16.964 5.763 -21.295 1.00 98.12 84 ARG A O 1
ATOM 680 N N . LEU A 1 85 ? 15.939 4.643 -19.637 1.00 98.00 85 LEU A N 1
ATOM 681 C CA . LEU A 1 85 ? 16.554 3.348 -19.918 1.00 98.00 85 LEU A CA 1
ATOM 682 C C . LEU A 1 85 ? 16.152 2.828 -21.303 1.00 98.00 85 LEU A C 1
ATOM 684 O O . LEU A 1 85 ? 16.998 2.345 -22.058 1.00 98.00 85 LEU A O 1
ATOM 688 N N . THR A 1 86 ? 14.880 2.997 -21.664 1.00 97.44 86 THR A N 1
ATOM 689 C CA . THR A 1 86 ? 14.360 2.643 -22.990 1.00 97.44 86 THR A CA 1
ATOM 690 C C . THR A 1 86 ? 15.051 3.451 -24.089 1.00 97.44 86 THR A C 1
ATOM 692 O O . THR A 1 86 ? 15.512 2.878 -25.076 1.00 97.44 86 THR A O 1
ATOM 695 N N . GLN A 1 87 ? 15.189 4.771 -23.911 1.00 97.19 87 GLN A N 1
ATOM 696 C CA . GLN A 1 87 ? 15.890 5.625 -24.877 1.00 97.19 87 GLN A CA 1
ATOM 697 C C . GLN A 1 87 ? 17.357 5.218 -25.055 1.00 97.19 87 GLN A C 1
ATOM 699 O O . GLN A 1 87 ? 17.822 5.093 -26.187 1.00 97.19 87 GLN A O 1
ATOM 704 N N . LEU A 1 88 ? 18.079 4.978 -23.956 1.00 97.19 88 LEU A N 1
ATOM 705 C CA . LEU A 1 88 ? 19.480 4.549 -24.004 1.00 97.19 88 LEU A CA 1
ATOM 706 C C . LEU A 1 88 ? 19.635 3.206 -24.719 1.00 97.19 88 LEU A C 1
ATOM 708 O O . LEU A 1 88 ? 20.503 3.061 -25.574 1.00 97.19 88 LEU A O 1
ATOM 712 N N . SER A 1 89 ? 18.756 2.249 -24.422 1.00 96.06 89 SER A N 1
ATOM 713 C CA . SER A 1 89 ? 18.754 0.938 -25.079 1.00 96.06 89 SER A CA 1
ATOM 714 C C . SER A 1 89 ? 18.540 1.067 -26.590 1.00 96.06 89 SER A C 1
ATOM 716 O O . SER A 1 89 ? 19.228 0.414 -27.371 1.00 96.06 89 SER A O 1
ATOM 718 N N . ALA A 1 90 ? 17.634 1.956 -27.013 1.00 95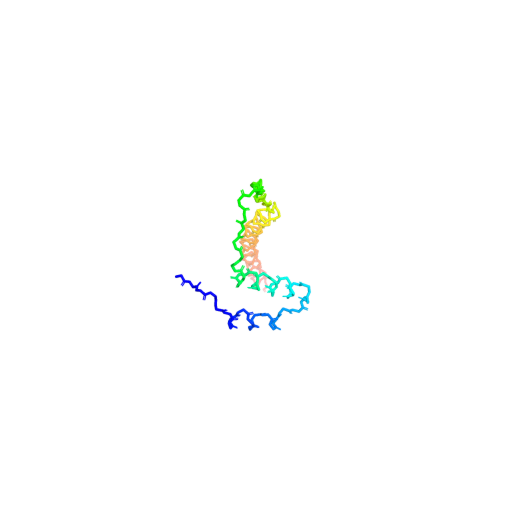.88 90 ALA A N 1
ATOM 719 C CA . ALA A 1 90 ? 17.386 2.231 -28.425 1.00 95.88 90 ALA A CA 1
ATOM 720 C C . ALA A 1 90 ? 18.574 2.916 -29.123 1.00 95.88 90 ALA A C 1
ATOM 722 O O . ALA A 1 90 ? 18.841 2.622 -30.286 1.00 95.88 90 ALA A O 1
ATOM 723 N N . LEU A 1 91 ? 19.288 3.815 -28.439 1.00 96.38 91 LEU A N 1
ATOM 724 C CA . LEU A 1 91 ? 20.499 4.449 -28.974 1.00 96.38 91 LEU A CA 1
ATOM 725 C C . LEU A 1 91 ? 21.624 3.428 -29.165 1.00 96.38 91 LEU A C 1
ATOM 727 O O . LEU A 1 91 ? 22.195 3.359 -30.247 1.00 96.38 91 LEU A O 1
ATOM 731 N N . ILE A 1 92 ? 21.867 2.577 -28.165 1.00 95.06 92 ILE A N 1
ATOM 732 C CA . ILE A 1 92 ? 22.873 1.506 -28.242 1.00 95.06 92 ILE A CA 1
ATOM 733 C C . ILE A 1 92 ? 22.550 0.530 -29.379 1.00 95.06 92 ILE A C 1
ATOM 735 O O . ILE A 1 92 ? 23.446 0.085 -30.090 1.00 95.06 92 ILE A O 1
ATOM 739 N N . ALA A 1 93 ? 21.272 0.194 -29.569 1.00 93.56 93 ALA A N 1
ATOM 740 C CA . ALA A 1 93 ? 20.844 -0.689 -30.650 1.00 93.56 93 ALA A CA 1
ATOM 741 C C . ALA A 1 93 ? 21.034 -0.078 -32.049 1.00 93.56 93 ALA A C 1
ATOM 743 O O . ALA A 1 93 ? 21.165 -0.829 -33.005 1.00 93.56 93 ALA A O 1
ATOM 744 N N . LYS A 1 94 ? 21.038 1.256 -32.176 1.00 90.25 94 LYS A N 1
ATOM 745 C CA . LYS A 1 94 ? 21.305 1.959 -33.443 1.00 90.25 94 LYS A CA 1
ATOM 746 C C . LYS A 1 94 ? 22.792 2.108 -33.760 1.00 90.25 94 LYS A C 1
ATOM 748 O O . LYS A 1 94 ? 23.130 2.386 -34.904 1.00 90.25 94 LYS A O 1
ATOM 753 N N . GLU A 1 95 ? 23.653 2.010 -32.752 1.00 82.75 95 GLU A N 1
ATOM 754 C CA . GLU A 1 95 ? 25.108 2.143 -32.896 1.00 82.75 95 GLU A CA 1
ATOM 755 C C . GLU A 1 95 ? 25.790 0.807 -33.255 1.00 82.75 95 GLU A C 1
ATOM 757 O O . GLU A 1 95 ? 26.955 0.794 -33.646 1.00 82.75 95 GLU A O 1
ATOM 762 N N . LYS A 1 96 ? 25.058 -0.310 -33.148 1.00 68.31 96 LYS A N 1
ATOM 763 C CA . LYS A 1 96 ? 25.459 -1.648 -33.606 1.00 68.31 96 LYS A CA 1
ATOM 764 C C . LYS A 1 96 ? 24.917 -1.950 -34.996 1.00 68.31 96 LYS A C 1
ATOM 766 O O . LYS A 1 96 ? 25.633 -2.663 -35.730 1.00 68.31 96 LYS A O 1
#

Secondary structure (DSSP, 8-state):
-PPPPHHHHHHHHHH---HHHHHHHHHHHHHTT------S--------------HHHHHHHHHHHHHHHHHHHHHHHHHHHHHHHHHHHHHHHHH-

pLDDT: mean 78.72, std 18.72, range [44.62, 98.56]

Organism: Solanum commersonii (NCBI:txid4109)

=== Feature glossary ===
Annotated list of the representations used here:

Nearest PDB structures. The Foldseek neighbor list gives the closest experimentally determined structures in the PDB, ranked by structural alignment. TM-score near 1 means near-identical fold; near 0.3 means only rough topology match. This is how one finds what a novel AlphaFold prediction most resembles in the solved-structure universe.

Foldseek 3Di. Foldseek's 3Di representation compresses backbone geometry into a per-residue letter drawn from a learned twenty-state alphabet. It captures the tertiary interaction pattern around each residue — which residues are packed against it in space, regardless of where they are in sequence.

Radius of gyration, Cα contacts, bounding box. Radius of gyration (Rg) is the root-mean-square distance of Cα atoms from their centroid — a single number for overall size and compactness. A globular domain of N residues has Rg ≈ 2.2·N^0.38 Å; an extended or disordered chain has a much larger Rg. The Cα contact count is the number of residue pairs whose Cα atoms are within 8 Å and are more than four positions apart in sequence — a standard proxy for tertiary packing density. The bounding box is the smallest axis-aligned box enclosing all Cα atoms.

InterPro / GO / CATH / organism. The annotation block draws on four external resources. InterPro: which protein families and domains the sequence belongs to. GO: standardized terms for what the protein does, what process it participates in, and where in the cell it acts. CATH: which structural fold it has in the CATH hierarchy. Organism: the species of origin.

mmCIF coordinates. The mmCIF block holds the 3D Cartesian coordinates of each backbone atom (N, Cα, C, O) in ångströms. mmCIF is the PDB's canonical archive format — a tagged-loop text representation of the atomic model.

pLDDT. pLDDT is the predicted lDDT-Cα score: AlphaFold's confidence that the local environment of each residue (all inter-atomic distances within 15 Å) is correctly placed. It is a per-residue number between 0 and 100, with higher meaning more reliable.

Backbone torsions (φ/ψ). φ (phi) and ψ (psi) are the two rotatable backbone dihedrals per residue: φ is the C(i-1)–N–Cα–C torsion, ψ is the N–Cα–C–N(i+1) torsion, both in degrees on (−180°, 180°]. α-helical residues cluster near (−60°, −45°); β-strand residues near (−120°, +130°). A Ramachandran plot is simply a scatter of (φ, ψ) for every residue.

B-factor. For experimental (PDB) structures, the B-factor (temperature factor) quantifies the positional spread of each atom in the crystal — a combination of thermal vibration and static disorder — in units of Å². High B-factors mark flexible loops or poorly resolved regions; low B-factors mark the rigid, well-ordered core.

Secondary structure (3-state, P-SEA). SS3 is a coarse helix/strand/coil call (letters a/b/c) made by the P-SEA algorithm from inter-Cα distances and dihedrals. It is less detailed than DSSP but needs only Cα positions.

Predicted aligned error. Predicted aligned error is AlphaFold's pairwise confidence. Unlike pLDDT (per-residue), PAE is per-residue-pair and captures whether two parts of the structure are correctly placed relative to each other. Units are ångströms of expected positional error.

Solvent-accessible surface area. Solvent-accessible surface area (SASA) is the area in Å² traced out by the centre of a 1.4 Å probe sphere (a water molecule) rolled over the protein's van der Waals surface (Shrake–Rupley / Lee–Richards construction). Buried residues have near-zero SASA; fully exposed residues can exceed 200 Å². The total SASA scales roughly with the number of surface residues.

Secondary structure (8-state, DSSP). The SS8 string is DSSP's per-residue secondary-structure call. α-helix (H) means an i→i+4 H-bond ladder; β-strand (E) means the residue participates in a β-sheet; 3₁₀ (G) and π (I) are tighter and wider helices; T/S are turns/bends; '-' is loop.

Rendered structure images. Structure images are PyMOL renders from six orthogonal camera directions. Cartoon representation draws helices as coils and strands as arrows; s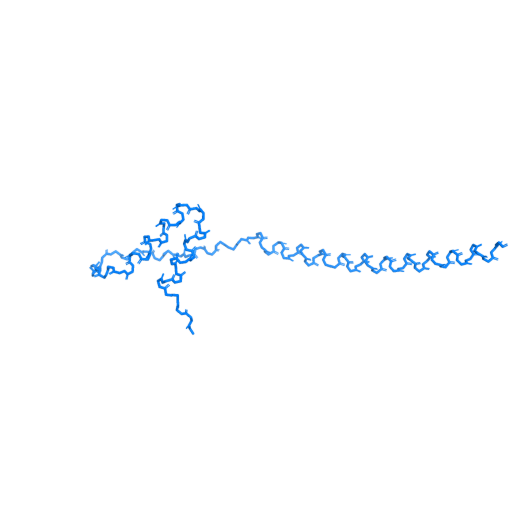ticks shows the backbone as bonds; surface shows the solvent-excluded envelope. Rainb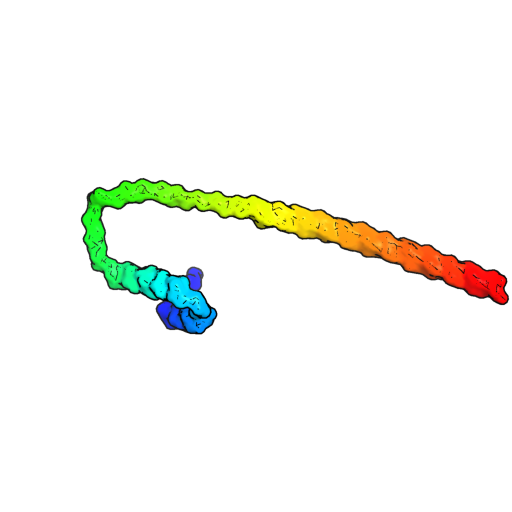ow coloring maps sequence position to hue (blue→red, N→C); chain coloring assigns a distinct color per polypeptide.

Sequence. The amino-acid sequence is the protein's primary structure: the linear order of residues from the N-terminus to the C-terminus, written in one-letter code. Everything else here — the 3D coordinates, the secondary structure, the domain annotations — is ultimately a consequence of this string.

Contact-map, Ramachandran, and PAE plots. Three diagnostic plots accompany the record. The Cα contact map visualizes the tertiary structure as a 2D adjacency matrix (8 Å cutoff, sequence-local contacts suppressed). The Ramachandran plot shows the distribution of backbone (φ, ψ) torsions, with points in the α and β basins reflecting secondary structure content. The PAE plot shows AlphaFold's inter-residue confidence as a color matrix.